Protein AF-A0A9D0HQB3-F1 (afdb_monomer_lite)

Sequence (81 aa):
MKILVSAFEHSANIHLKSVLNELQCDYTLSGIFDETLGNPIVDMQKQAVMGFSDVVKKIPMFLKLANKMVELSKDSDKVLL

Secondary structure (DSSP, 8-state):
-EEEEE--SHHHHHHHHHHHHH--S--EEEEE--GGGS--SS-SGGG---HHHHHHHHHHHHHHHHHHHHHHHTT-SEEE-

Radius of gyration: 13.58 Å; chains: 1; bounding box: 28×26×36 Å

Foldseek 3Di:
DEEEEDQLDPVSQVVVVVVVVPDPDDYDYEEDHDCVVPDYPDDNVVVDADDDVRVVVCVVVVVVSVVVSVVSVVVGPYYYD

Structure (mmCIF, N/CA/C/O backbone):
data_AF-A0A9D0HQB3-F1
#
_entry.id   AF-A0A9D0HQB3-F1
#
loop_
_atom_site.group_PDB
_atom_site.id
_atom_site.type_symbol
_atom_site.label_atom_id
_atom_site.label_alt_id
_atom_site.label_comp_id
_atom_site.label_asym_id
_atom_site.label_entity_id
_atom_site.label_seq_id
_atom_site.pdbx_PDB_ins_code
_atom_site.Cartn_x
_atom_site.Cartn_y
_atom_site.Cartn_z
_atom_site.occupancy
_atom_site.B_iso_or_equiv
_atom_site.auth_seq_id
_atom_site.auth_comp_id
_atom_site.auth_asym_id
_atom_site.auth_atom_id
_atom_site.pdbx_PDB_model_num
ATOM 1 N N . MET A 1 1 ? -11.611 0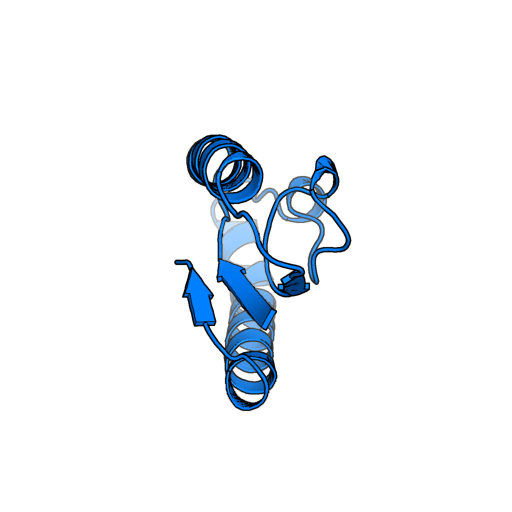.258 11.910 1.00 95.25 1 MET A N 1
ATOM 2 C CA . MET A 1 1 ? -11.926 -0.334 10.592 1.00 95.25 1 MET A CA 1
ATOM 3 C C . MET A 1 1 ? -10.648 -0.521 9.789 1.00 95.25 1 MET A C 1
ATOM 5 O O . MET A 1 1 ? -9.870 0.416 9.685 1.00 95.25 1 MET A O 1
ATOM 9 N N . LYS A 1 2 ? -10.413 -1.708 9.235 1.00 96.75 2 LYS A N 1
ATOM 10 C CA . LYS A 1 2 ? -9.263 -2.009 8.375 1.00 96.75 2 LYS A CA 1
ATOM 11 C C . LYS A 1 2 ? -9.602 -1.675 6.925 1.00 96.75 2 LYS A C 1
ATOM 13 O O . LYS A 1 2 ? -10.503 -2.284 6.349 1.00 9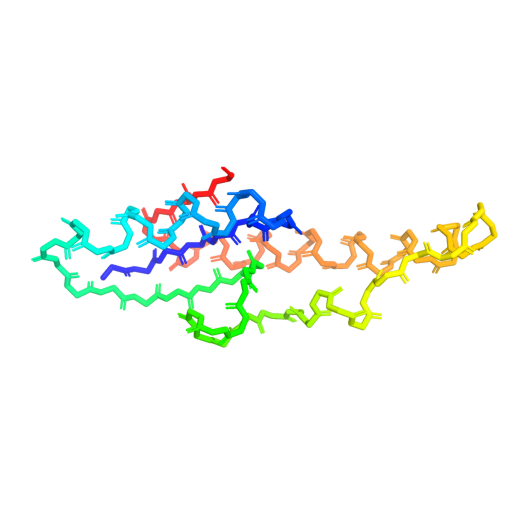6.75 2 LYS A O 1
ATOM 18 N N . ILE A 1 3 ? -8.896 -0.707 6.350 1.00 97.19 3 ILE A N 1
ATOM 19 C CA . ILE A 1 3 ? -9.114 -0.238 4.981 1.00 97.19 3 ILE A CA 1
ATOM 20 C C . ILE A 1 3 ? -7.918 -0.657 4.126 1.00 97.19 3 ILE A C 1
ATOM 22 O O . ILE A 1 3 ? -6.777 -0.277 4.401 1.00 97.19 3 ILE A O 1
ATOM 26 N N . LEU A 1 4 ? -8.185 -1.433 3.080 1.00 97.75 4 LEU A N 1
ATOM 27 C CA . LEU A 1 4 ? -7.221 -1.696 2.018 1.00 97.75 4 LEU A CA 1
ATOM 28 C C . LEU A 1 4 ? -7.340 -0.610 0.951 1.00 97.75 4 LEU A C 1
ATOM 30 O O . LEU A 1 4 ? -8.439 -0.342 0.473 1.00 97.75 4 LEU A O 1
ATOM 34 N N . VAL A 1 5 ? -6.221 -0.012 0.559 1.00 97.25 5 VAL A N 1
ATOM 35 C CA . VAL A 1 5 ? -6.180 1.107 -0.386 1.00 97.25 5 VAL A CA 1
ATOM 36 C C . VAL A 1 5 ? -5.305 0.770 -1.591 1.00 97.25 5 VAL A C 1
ATOM 38 O O . VAL A 1 5 ? -4.254 0.154 -1.433 1.00 97.25 5 VAL A O 1
ATOM 41 N N . SER A 1 6 ? -5.721 1.181 -2.790 1.00 95.19 6 SER A N 1
ATOM 42 C CA . SER A 1 6 ? -4.970 1.032 -4.044 1.00 95.19 6 SER A CA 1
ATOM 43 C C . SER A 1 6 ? -4.776 2.368 -4.787 1.00 95.19 6 SER A C 1
ATOM 45 O O . SER A 1 6 ? -5.099 2.496 -5.962 1.00 95.19 6 SER A O 1
ATOM 47 N N . ALA A 1 7 ? -4.183 3.365 -4.137 1.00 94.75 7 ALA A N 1
ATOM 48 C CA . ALA A 1 7 ? -3.902 4.680 -4.708 1.00 94.75 7 ALA A CA 1
ATOM 49 C C . ALA A 1 7 ? -2.484 4.754 -5.310 1.00 94.75 7 ALA A C 1
ATOM 51 O O . ALA A 1 7 ? -1.534 5.179 -4.652 1.00 94.75 7 ALA A O 1
ATOM 52 N N . PHE A 1 8 ? -2.342 4.349 -6.579 1.00 90.31 8 PHE A N 1
ATOM 53 C CA . PHE A 1 8 ? -1.056 4.396 -7.296 1.00 90.31 8 PHE A CA 1
ATOM 54 C C . PHE A 1 8 ? -0.659 5.796 -7.784 1.00 90.31 8 PHE A C 1
ATOM 56 O O . PHE A 1 8 ? 0.521 6.118 -7.918 1.00 90.31 8 PHE A O 1
ATOM 63 N N . GLU A 1 9 ? -1.645 6.619 -8.119 1.00 89.81 9 GLU A N 1
ATOM 64 C CA . GLU A 1 9 ? -1.410 7.920 -8.734 1.00 89.81 9 GLU A CA 1
ATOM 65 C C . GLU A 1 9 ? -1.431 9.039 -7.695 1.00 89.81 9 GLU A C 1
ATOM 67 O O . GLU A 1 9 ? -2.089 8.953 -6.655 1.00 89.81 9 GLU A O 1
ATOM 72 N N . HIS A 1 10 ? -0.740 10.137 -7.998 1.00 90.50 10 HIS A N 1
ATOM 73 C CA . HIS A 1 10 ? -0.761 11.323 -7.145 1.00 90.50 10 HIS A CA 1
ATOM 74 C C . HIS A 1 10 ? -2.193 11.853 -6.944 1.00 90.50 10 HIS A C 1
ATOM 76 O O . HIS A 1 10 ? -2.592 12.160 -5.824 1.00 90.50 10 HIS A O 1
ATOM 82 N N . SER A 1 11 ? -2.993 11.880 -8.014 1.00 92.75 11 SER A N 1
ATOM 83 C CA . SER A 1 11 ? -4.413 12.261 -7.999 1.00 92.75 11 SER A CA 1
ATOM 84 C C . SER A 1 11 ? -5.232 11.411 -7.021 1.00 92.75 11 SER A C 1
ATOM 86 O O . SER A 1 11 ? -5.948 11.954 -6.180 1.00 92.75 11 SER A O 1
ATOM 88 N N . ALA A 1 12 ? -5.084 10.084 -7.074 1.00 93.88 12 ALA A N 1
ATOM 89 C CA . ALA A 1 12 ? -5.779 9.157 -6.184 1.00 93.88 12 ALA A CA 1
ATOM 90 C C . ALA A 1 12 ? -5.445 9.427 -4.708 1.00 93.88 12 ALA A C 1
ATOM 92 O O . ALA A 1 12 ? -6.333 9.419 -3.859 1.00 93.88 12 ALA A O 1
ATOM 93 N N . ASN A 1 13 ? -4.185 9.752 -4.406 1.00 94.75 13 ASN A N 1
ATOM 94 C CA . ASN A 1 13 ? -3.752 10.072 -3.046 1.00 94.75 13 ASN A CA 1
ATOM 95 C C . ASN A 1 13 ? -4.291 11.418 -2.533 1.00 94.75 13 ASN A C 1
ATOM 97 O O . ASN A 1 13 ? -4.629 11.526 -1.353 1.00 94.75 13 ASN A O 1
ATOM 101 N N . ILE A 1 14 ? -4.452 12.422 -3.405 1.00 95.94 14 ILE A N 1
ATOM 102 C CA . ILE A 1 14 ? -5.138 13.678 -3.048 1.00 95.94 14 ILE A CA 1
ATOM 103 C C . ILE A 1 14 ? -6.583 13.385 -2.624 1.00 95.94 14 ILE A C 1
ATOM 105 O O . ILE A 1 14 ? -7.034 13.858 -1.578 1.00 95.94 14 ILE A O 1
ATOM 109 N N . HIS A 1 15 ? -7.306 12.584 -3.411 1.00 95.19 15 HIS A N 1
ATOM 110 C CA . HIS A 1 15 ? -8.690 12.225 -3.101 1.00 95.19 15 HIS A CA 1
ATOM 111 C C . HIS A 1 15 ? -8.794 11.370 -1.839 1.00 95.19 15 HIS A C 1
ATOM 113 O O . HIS A 1 15 ? -9.637 11.650 -0.987 1.00 95.19 15 HIS A O 1
ATOM 119 N N . LEU A 1 16 ? -7.901 10.392 -1.672 1.00 96.44 16 LEU A N 1
ATOM 120 C CA . LEU A 1 16 ? -7.814 9.576 -0.467 1.00 96.44 16 LEU A CA 1
ATOM 121 C C . LEU A 1 16 ? -7.660 10.453 0.777 1.00 96.44 16 LEU A C 1
ATOM 123 O O . LEU A 1 16 ? -8.441 10.313 1.711 1.00 96.44 16 LEU A O 1
ATOM 127 N N . LYS A 1 17 ? -6.727 11.411 0.771 1.00 96.19 17 LYS A N 1
ATOM 128 C CA . LYS A 1 17 ? -6.533 12.342 1.891 1.00 96.19 17 LYS A CA 1
ATOM 129 C C . LYS A 1 17 ? -7.816 13.095 2.249 1.00 96.19 17 LYS A C 1
ATOM 131 O O . LYS A 1 17 ? -8.137 13.226 3.426 1.00 96.19 17 LYS A O 1
ATOM 136 N N . SER A 1 18 ? -8.560 13.564 1.246 1.00 95.75 18 SER A N 1
ATOM 137 C CA . SER A 1 18 ? -9.844 14.235 1.475 1.00 95.75 18 SER A CA 1
ATOM 138 C C . SER A 1 18 ? -10.872 13.303 2.115 1.00 95.75 18 SER A C 1
ATOM 140 O O . SER A 1 18 ? -11.565 13.719 3.034 1.00 95.75 18 SER A O 1
ATOM 142 N N . VAL A 1 19 ? -10.961 12.049 1.661 1.00 94.56 19 VAL A N 1
ATOM 143 C CA . VAL A 1 19 ? -11.887 11.053 2.223 1.00 94.56 19 VAL A CA 1
ATOM 144 C C . VAL A 1 19 ? -11.525 10.724 3.669 1.00 94.56 19 VAL A C 1
ATOM 146 O O . VAL A 1 19 ? -12.404 10.677 4.523 1.00 94.56 19 VAL A O 1
ATOM 149 N N . LEU A 1 20 ? -10.238 10.533 3.962 1.00 94.56 20 LEU A N 1
ATOM 150 C CA . LEU A 1 20 ? -9.763 10.187 5.302 1.00 94.56 20 LEU A CA 1
ATOM 151 C C . LEU A 1 20 ? -10.038 11.283 6.339 1.00 94.56 20 LEU A C 1
ATOM 153 O O . LEU A 1 20 ? -10.280 10.957 7.497 1.00 94.56 20 LEU A O 1
ATOM 157 N N . ASN A 1 21 ? -10.038 12.557 5.935 1.00 94.38 21 ASN A N 1
ATOM 158 C CA . ASN A 1 21 ? -10.370 13.681 6.819 1.00 94.38 21 ASN A CA 1
ATOM 159 C C . ASN A 1 21 ? -11.848 13.699 7.244 1.00 94.38 21 ASN A C 1
ATOM 161 O O . ASN A 1 21 ? -12.167 14.207 8.314 1.00 94.38 21 ASN A O 1
ATOM 165 N N . GLU A 1 22 ? -12.738 13.147 6.418 1.00 95.06 22 GLU A N 1
ATOM 166 C CA . GLU A 1 22 ? -14.181 13.092 6.684 1.00 95.06 22 GLU A CA 1
ATOM 167 C C . GLU A 1 22 ? -14.590 11.817 7.444 1.00 95.06 22 GLU A C 1
ATOM 169 O O . GLU A 1 22 ? -15.730 11.687 7.897 1.00 95.06 22 GLU A O 1
ATOM 174 N N . LEU A 1 23 ? -13.678 10.849 7.604 1.00 93.00 23 LEU A N 1
ATOM 175 C CA . LEU A 1 23 ? -13.951 9.625 8.353 1.00 93.00 23 LEU A CA 1
ATOM 176 C C . LEU A 1 23 ? -14.002 9.915 9.859 1.00 93.00 23 LEU A C 1
ATOM 178 O O . LEU A 1 23 ? -12.983 10.095 10.516 1.00 93.00 23 LEU A O 1
ATOM 182 N N . GLN A 1 24 ? -15.206 9.868 10.427 1.00 91.44 24 GLN A N 1
ATOM 183 C CA . GLN A 1 24 ? -15.465 10.072 11.860 1.00 91.44 24 GLN A CA 1
ATOM 184 C C . GLN A 1 24 ? -15.230 8.812 12.722 1.00 91.44 24 GLN A C 1
ATOM 186 O O . GLN A 1 24 ? -15.775 8.696 13.818 1.00 91.44 24 GLN A O 1
ATOM 191 N N . CYS A 1 25 ? -14.470 7.833 12.229 1.00 91.62 25 CYS A N 1
ATOM 192 C CA . CYS A 1 25 ? -14.248 6.553 12.904 1.00 91.62 25 CYS A CA 1
ATOM 193 C C . CYS A 1 25 ? -12.773 6.156 12.903 1.00 91.62 25 CYS A C 1
ATOM 195 O O . CYS A 1 25 ? -12.049 6.474 11.961 1.00 91.62 25 CYS A O 1
ATOM 197 N N . ASP A 1 26 ? -12.357 5.362 13.889 1.00 95.00 26 ASP A N 1
ATOM 198 C CA . ASP A 1 26 ? -11.003 4.811 13.921 1.00 95.00 26 ASP A CA 1
ATOM 199 C C . ASP A 1 26 ? -10.760 3.874 12.734 1.00 95.00 26 ASP A C 1
ATOM 201 O O . ASP A 1 26 ? -11.515 2.918 12.490 1.00 95.00 26 ASP A O 1
ATOM 205 N N . TYR A 1 27 ? -9.668 4.106 12.010 1.00 95.19 27 TYR A N 1
ATOM 206 C CA . TYR A 1 27 ? -9.266 3.287 10.875 1.00 95.19 27 TYR A CA 1
ATOM 207 C C . TYR A 1 27 ? -7.780 2.931 10.904 1.00 95.19 27 TYR A C 1
ATOM 209 O O . TYR A 1 27 ? -6.956 3.613 11.506 1.00 95.19 27 TYR A O 1
ATOM 217 N N . THR A 1 28 ? -7.438 1.846 10.217 1.00 96.12 28 THR A N 1
ATOM 218 C CA . THR A 1 28 ? -6.062 1.482 9.881 1.00 96.12 28 THR A CA 1
ATOM 219 C C . THR A 1 28 ? -5.958 1.291 8.376 1.00 96.12 28 THR A C 1
ATOM 221 O O . THR A 1 28 ? -6.830 0.676 7.759 1.00 96.12 28 THR A O 1
ATOM 224 N N . LEU A 1 29 ? -4.899 1.838 7.782 1.00 96.38 29 LEU A N 1
ATOM 225 C CA . LEU A 1 29 ? -4.642 1.733 6.349 1.00 96.38 29 LEU A CA 1
ATOM 226 C C . LEU A 1 29 ? -3.645 0.618 6.061 1.00 96.38 29 LEU A C 1
ATOM 228 O O . LEU A 1 29 ? -2.661 0.436 6.776 1.00 96.38 29 LEU A O 1
ATOM 232 N N . SER A 1 30 ? -3.896 -0.101 4.976 1.00 96.38 30 SER A N 1
ATOM 233 C CA . SER A 1 30 ? -2.966 -1.052 4.377 1.00 96.38 30 SER A CA 1
ATOM 234 C C . SER A 1 30 ? -3.065 -0.967 2.857 1.00 96.38 30 SER A C 1
ATOM 236 O O . SER A 1 30 ? -4.045 -0.452 2.322 1.00 96.38 30 SER A O 1
ATOM 238 N N . GLY A 1 31 ? -2.051 -1.454 2.148 1.00 95.75 31 GLY A N 1
ATOM 239 C CA . GLY A 1 31 ? -2.014 -1.411 0.689 1.00 95.75 31 GLY A CA 1
ATOM 240 C C . GLY A 1 31 ? -1.112 -0.307 0.155 1.00 95.75 31 GLY A C 1
ATOM 241 O O . GLY A 1 31 ? -0.036 -0.058 0.694 1.00 95.75 31 GLY A O 1
ATOM 242 N N . ILE A 1 32 ? -1.515 0.287 -0.957 1.00 95.31 32 ILE A N 1
ATOM 243 C CA . ILE A 1 32 ? -0.683 1.124 -1.814 1.00 95.31 32 ILE A CA 1
ATOM 244 C C . ILE A 1 32 ? -1.262 2.528 -1.770 1.00 95.31 32 ILE A C 1
ATOM 246 O O . ILE A 1 32 ? -2.414 2.729 -2.141 1.00 95.31 32 ILE A O 1
ATOM 250 N N . PHE A 1 33 ? -0.487 3.465 -1.245 1.00 95.38 33 PHE A N 1
ATOM 251 C CA . PHE A 1 33 ? -0.851 4.866 -1.071 1.00 95.38 33 PHE A CA 1
ATOM 252 C C . PHE A 1 33 ? 0.413 5.664 -0.721 1.00 95.38 33 PHE A C 1
ATOM 254 O O . PHE A 1 33 ? 1.501 5.103 -0.582 1.00 95.38 33 PHE A O 1
ATOM 261 N N . ASP A 1 34 ? 0.270 6.974 -0.598 1.00 93.12 34 ASP A N 1
ATOM 262 C CA . ASP A 1 34 ? 1.345 7.900 -0.271 1.00 93.12 34 ASP A CA 1
ATOM 263 C C . ASP A 1 34 ? 1.820 7.729 1.183 1.00 93.12 34 ASP A C 1
ATOM 265 O O . ASP A 1 34 ? 1.021 7.693 2.119 1.00 93.12 34 ASP A O 1
ATOM 269 N N . GLU A 1 35 ? 3.133 7.657 1.392 1.00 93.19 35 GLU A N 1
ATOM 270 C CA . GLU A 1 35 ? 3.746 7.485 2.717 1.00 93.19 35 GLU A CA 1
ATOM 271 C C . GLU A 1 35 ? 3.406 8.607 3.715 1.00 93.19 35 GLU A C 1
ATOM 273 O O . GLU A 1 35 ? 3.442 8.399 4.926 1.00 93.19 35 GLU A O 1
ATOM 278 N N . THR A 1 36 ? 2.989 9.786 3.243 1.00 92.56 36 THR A N 1
ATOM 279 C CA . THR A 1 36 ? 2.507 10.864 4.121 1.00 92.56 36 THR A CA 1
ATOM 280 C C . THR A 1 36 ? 1.183 10.533 4.816 1.00 92.56 36 THR A C 1
ATOM 282 O O . THR A 1 36 ? 0.823 11.197 5.788 1.00 92.56 36 THR A O 1
ATOM 285 N N . LEU A 1 37 ? 0.457 9.512 4.345 1.00 93.12 37 LEU A N 1
ATOM 286 C CA . LEU A 1 37 ? -0.814 9.051 4.911 1.00 93.12 37 LEU A CA 1
ATOM 287 C C . LEU A 1 37 ? -0.650 7.820 5.822 1.00 93.12 37 LEU A C 1
ATOM 289 O O . LEU A 1 37 ? -1.629 7.376 6.421 1.00 93.12 37 LEU A O 1
ATOM 293 N N . GLY A 1 38 ? 0.559 7.256 5.946 1.00 93.25 38 GLY A N 1
ATOM 294 C CA . GLY A 1 38 ? 0.832 6.093 6.794 1.00 93.25 38 GLY A CA 1
ATOM 295 C C . GLY A 1 38 ? 1.947 5.196 6.254 1.00 93.25 38 GLY A C 1
ATOM 296 O O . GLY A 1 38 ? 2.905 5.663 5.656 1.00 93.25 38 GLY A O 1
ATOM 297 N N . ASN A 1 39 ? 1.822 3.883 6.463 1.00 93.88 39 ASN A N 1
ATOM 298 C CA . ASN A 1 39 ? 2.843 2.905 6.070 1.00 93.88 39 ASN A CA 1
ATOM 299 C C . ASN A 1 39 ? 2.359 2.051 4.883 1.00 93.88 39 ASN A C 1
ATOM 301 O O . ASN A 1 39 ? 1.734 1.008 5.109 1.00 93.88 39 ASN A O 1
ATOM 305 N N . PRO A 1 40 ? 2.605 2.466 3.627 1.00 94.56 40 PRO A N 1
ATOM 306 C CA . PRO A 1 40 ? 2.232 1.677 2.462 1.00 94.56 40 PRO A CA 1
ATOM 307 C C . PRO A 1 40 ? 3.120 0.435 2.324 1.00 94.56 40 PRO A C 1
ATOM 309 O O . PRO A 1 40 ? 4.261 0.389 2.783 1.00 94.56 40 PRO A O 1
ATOM 312 N N . ILE A 1 41 ? 2.611 -0.589 1.639 1.00 93.38 41 ILE A N 1
ATOM 313 C CA . ILE A 1 41 ? 3.348 -1.844 1.406 1.00 93.38 41 ILE A CA 1
ATOM 314 C C . ILE A 1 41 ? 4.418 -1.716 0.317 1.00 93.38 41 ILE A C 1
ATOM 316 O O . ILE A 1 41 ? 5.232 -2.621 0.129 1.00 93.38 41 ILE A O 1
ATOM 320 N N . VAL A 1 42 ? 4.390 -0.615 -0.433 1.00 89.12 42 VAL A N 1
ATOM 321 C CA . VAL A 1 42 ? 5.356 -0.300 -1.476 1.00 89.12 42 VAL A CA 1
ATOM 322 C C . VAL A 1 42 ? 5.607 1.202 -1.500 1.00 89.12 42 VAL A C 1
ATOM 324 O O . VAL A 1 42 ? 4.677 2.000 -1.441 1.00 89.12 42 VAL A O 1
ATOM 327 N N . ASP A 1 43 ? 6.874 1.574 -1.621 1.00 83.62 43 ASP A N 1
ATOM 328 C CA . ASP A 1 43 ? 7.282 2.950 -1.881 1.00 83.62 43 ASP A CA 1
ATOM 329 C C . ASP A 1 43 ? 7.116 3.247 -3.375 1.00 83.62 43 ASP A C 1
ATOM 331 O O . ASP A 1 43 ? 7.806 2.671 -4.220 1.00 83.62 43 ASP A O 1
ATOM 335 N N . MET A 1 44 ? 6.181 4.136 -3.697 1.00 74.38 44 MET A N 1
ATOM 336 C CA . MET A 1 44 ? 5.812 4.482 -5.068 1.00 74.38 44 MET A CA 1
ATOM 337 C C . MET A 1 44 ? 6.910 5.231 -5.825 1.00 74.38 44 MET A C 1
ATOM 339 O O . MET A 1 44 ? 7.069 5.027 -7.030 1.00 74.38 44 MET A O 1
ATOM 343 N N . GLN A 1 45 ? 7.712 6.043 -5.132 1.00 70.12 45 GLN A N 1
ATOM 344 C CA . GLN A 1 45 ? 8.788 6.819 -5.750 1.00 70.12 45 GLN A CA 1
ATOM 345 C C . GLN A 1 45 ? 9.898 5.892 -6.250 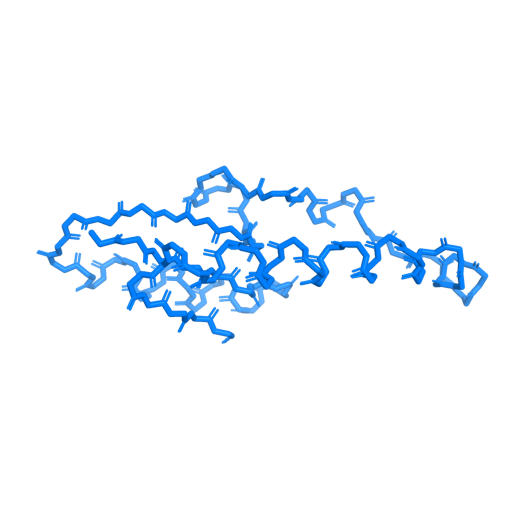1.00 70.12 45 GLN A C 1
ATOM 347 O O . GLN A 1 45 ? 10.401 6.047 -7.364 1.00 70.12 45 GLN A O 1
ATOM 352 N N . LYS A 1 46 ? 10.204 4.838 -5.481 1.00 69.31 46 LYS A N 1
ATOM 353 C CA . LYS A 1 46 ? 11.143 3.780 -5.895 1.00 69.31 46 LYS A CA 1
ATOM 354 C C . LYS A 1 46 ? 10.626 2.934 -7.062 1.00 69.31 46 LYS A C 1
ATOM 356 O O . LYS A 1 46 ? 11.402 2.214 -7.694 1.00 69.31 46 LYS A O 1
ATOM 361 N N . GLN A 1 47 ? 9.329 3.008 -7.370 1.00 69.00 47 GLN A N 1
ATOM 362 C CA . GLN A 1 47 ? 8.708 2.218 -8.429 1.00 69.00 47 GLN A CA 1
ATOM 363 C C . GLN A 1 47 ? 8.562 2.929 -9.772 1.00 69.00 47 GLN A C 1
ATOM 365 O O . GLN A 1 47 ? 8.108 2.284 -10.721 1.00 69.00 47 GLN A O 1
ATOM 370 N N . ALA A 1 48 ? 9.060 4.161 -9.912 1.00 73.62 48 ALA A N 1
ATOM 371 C CA . ALA A 1 48 ? 9.130 4.853 -11.198 1.00 73.62 48 ALA A CA 1
ATOM 372 C C . ALA A 1 48 ? 9.747 3.963 -12.295 1.00 73.62 48 ALA A C 1
ATOM 374 O O . ALA A 1 48 ? 10.702 3.214 -12.058 1.00 73.62 48 ALA A O 1
ATOM 375 N N . VAL A 1 49 ? 9.149 3.987 -13.485 1.00 78.19 49 VAL A N 1
ATOM 376 C CA . VAL A 1 49 ? 9.553 3.155 -14.623 1.00 78.19 49 VAL A CA 1
ATOM 377 C C . VAL A 1 49 ? 10.128 4.050 -15.710 1.00 78.19 49 VAL A C 1
ATOM 379 O O . VAL A 1 49 ? 9.455 4.977 -16.155 1.00 78.19 49 VAL A O 1
ATOM 382 N N . MET A 1 50 ? 11.359 3.777 -16.146 1.00 81.25 50 MET A N 1
ATOM 383 C CA . MET A 1 50 ? 12.020 4.546 -17.199 1.00 81.25 50 MET A CA 1
ATOM 384 C C . MET A 1 50 ? 12.061 3.738 -18.502 1.00 81.25 50 MET A C 1
ATOM 386 O O . MET A 1 50 ? 12.901 2.865 -18.701 1.00 81.25 50 MET A O 1
ATOM 390 N N . GLY A 1 51 ? 11.137 4.039 -19.417 1.00 84.19 51 GLY A N 1
ATOM 391 C CA . GLY A 1 51 ? 11.070 3.403 -20.736 1.00 84.19 51 GLY A CA 1
ATOM 392 C C . GLY A 1 51 ? 10.568 1.951 -20.729 1.00 84.19 51 GLY A C 1
ATOM 393 O O . GLY A 1 51 ? 10.303 1.345 -19.692 1.00 84.19 51 GLY A O 1
ATOM 394 N N . PHE A 1 52 ? 10.409 1.379 -21.926 1.00 85.44 52 PHE A N 1
ATOM 395 C CA . PHE A 1 52 ? 9.747 0.081 -22.122 1.00 85.44 52 PHE A CA 1
ATOM 396 C C . PHE A 1 52 ? 10.512 -1.104 -21.504 1.00 85.44 52 PHE A C 1
ATOM 398 O O . PHE A 1 52 ? 9.902 -2.017 -20.950 1.00 85.44 52 PHE A O 1
ATOM 405 N N . SER A 1 53 ? 11.848 -1.089 -21.545 1.00 85.56 53 SER A N 1
ATOM 406 C CA . SER A 1 53 ? 12.676 -2.176 -21.001 1.00 85.56 53 SER A CA 1
ATOM 407 C C . SER A 1 53 ? 12.528 -2.348 -19.489 1.00 85.56 53 SER A C 1
ATOM 409 O O . SER A 1 53 ? 12.609 -3.472 -18.990 1.00 85.56 53 SER A O 1
ATOM 411 N N . ASP A 1 54 ? 12.299 -1.257 -18.759 1.00 86.69 54 ASP A N 1
ATOM 412 C CA . ASP A 1 54 ? 12.120 -1.301 -17.309 1.00 86.69 54 ASP A CA 1
ATOM 413 C C . ASP A 1 54 ? 10.724 -1.789 -16.926 1.00 86.69 54 ASP A C 1
ATOM 415 O O . ASP A 1 54 ? 10.587 -2.507 -15.933 1.00 86.69 54 ASP A O 1
ATOM 419 N N . VAL A 1 55 ? 9.704 -1.492 -17.744 1.00 87.56 55 VAL A N 1
ATOM 420 C CA . VAL A 1 55 ? 8.347 -2.032 -17.558 1.00 87.56 55 VAL A CA 1
ATOM 421 C C . VAL A 1 55 ? 8.408 -3.556 -17.541 1.00 87.56 55 VAL A C 1
ATOM 423 O O . VAL A 1 55 ? 7.952 -4.176 -16.582 1.00 87.56 55 VAL A O 1
ATOM 426 N N . VAL A 1 56 ? 9.031 -4.162 -18.559 1.00 90.25 56 VAL A N 1
ATOM 427 C CA . VAL A 1 56 ? 9.093 -5.626 -18.712 1.00 90.25 56 VAL A CA 1
ATOM 428 C C . VAL A 1 56 ? 9.760 -6.288 -17.503 1.00 90.25 56 VAL A C 1
ATOM 430 O O . VAL A 1 56 ? 9.264 -7.293 -16.994 1.00 90.25 56 VAL A O 1
ATOM 433 N N . LYS A 1 57 ? 10.839 -5.692 -16.981 1.00 89.06 57 LYS A N 1
ATOM 434 C CA . LYS A 1 57 ? 11.548 -6.199 -15.794 1.00 89.06 57 LYS A CA 1
ATOM 435 C C . LYS A 1 57 ? 10.717 -6.099 -14.511 1.00 89.06 57 LYS A C 1
ATOM 437 O O . LYS A 1 57 ? 10.919 -6.901 -13.601 1.00 89.06 57 LYS A O 1
ATOM 442 N N . LYS A 1 58 ? 9.788 -5.141 -14.424 1.00 88.38 58 LYS A N 1
ATOM 443 C CA . LYS A 1 58 ? 8.945 -4.915 -13.239 1.00 88.38 58 LYS A CA 1
ATOM 444 C C . LYS A 1 58 ? 7.633 -5.701 -13.243 1.00 88.38 58 LYS A C 1
ATOM 446 O O . LYS A 1 58 ? 7.039 -5.847 -12.177 1.00 88.38 58 LYS A O 1
ATOM 451 N N . ILE A 1 59 ? 7.204 -6.280 -14.369 1.00 91.25 59 ILE A N 1
ATOM 452 C CA . ILE A 1 59 ? 5.975 -7.101 -14.444 1.00 91.25 59 ILE A CA 1
ATOM 453 C C . ILE A 1 59 ? 5.905 -8.167 -13.330 1.00 91.25 59 ILE A C 1
ATOM 455 O O . ILE A 1 59 ? 4.895 -8.206 -12.623 1.00 91.25 59 ILE A O 1
ATOM 459 N N . PRO A 1 60 ? 6.947 -8.989 -13.075 1.00 92.69 60 PRO A N 1
ATOM 460 C CA . PRO A 1 60 ? 6.882 -10.001 -12.018 1.00 92.69 60 PRO A CA 1
ATOM 461 C C . PRO A 1 60 ? 6.690 -9.402 -10.621 1.00 92.69 60 PRO A C 1
ATOM 463 O O . PRO A 1 60 ? 6.065 -10.015 -9.758 1.00 92.69 60 PRO A O 1
ATOM 466 N N . MET A 1 61 ? 7.223 -8.201 -10.388 1.00 90.69 61 MET A N 1
ATOM 467 C CA . MET A 1 61 ? 7.050 -7.485 -9.129 1.00 90.69 61 MET A CA 1
ATOM 468 C C . MET A 1 61 ? 5.601 -7.023 -8.953 1.00 90.69 61 MET A C 1
ATOM 470 O O . MET A 1 61 ? 5.028 -7.246 -7.891 1.00 90.69 61 MET A O 1
ATOM 474 N N . PHE A 1 62 ? 4.989 -6.444 -9.990 1.00 90.00 62 PHE A N 1
ATOM 475 C CA . PHE A 1 62 ? 3.585 -6.026 -9.940 1.00 90.00 62 PHE A CA 1
ATOM 476 C C . PHE A 1 62 ? 2.630 -7.211 -9.760 1.00 90.00 62 PHE A C 1
ATOM 478 O O . PHE A 1 62 ? 1.671 -7.098 -9.005 1.00 90.00 62 PHE A O 1
ATOM 485 N N . LEU A 1 63 ? 2.924 -8.375 -10.351 1.00 94.38 63 LEU A N 1
ATOM 486 C CA . LEU A 1 63 ? 2.153 -9.600 -10.102 1.00 94.38 63 LEU A CA 1
ATOM 487 C C . LEU A 1 63 ? 2.251 -10.057 -8.637 1.00 94.38 63 LEU A C 1
ATOM 489 O O . LEU A 1 63 ? 1.246 -10.427 -8.031 1.00 94.38 63 LEU A O 1
ATOM 493 N N . LYS A 1 64 ? 3.446 -9.992 -8.032 1.00 94.12 64 LYS A N 1
ATOM 494 C CA . LYS A 1 64 ? 3.620 -10.270 -6.594 1.00 94.12 64 LYS A CA 1
ATOM 495 C C . LYS A 1 64 ? 2.865 -9.266 -5.725 1.00 94.12 64 LYS A C 1
ATOM 497 O O . LYS A 1 64 ? 2.241 -9.664 -4.746 1.00 94.12 64 LYS A O 1
ATOM 502 N N . LEU A 1 65 ? 2.901 -7.987 -6.093 1.00 93.31 65 LEU A N 1
ATOM 503 C CA . LEU A 1 65 ? 2.189 -6.923 -5.393 1.00 93.31 65 LEU A CA 1
ATOM 504 C C . LEU A 1 65 ? 0.669 -7.124 -5.470 1.00 93.31 65 LEU A C 1
ATOM 506 O O . LEU A 1 65 ? -0.000 -7.047 -4.446 1.00 93.31 65 LEU A O 1
ATOM 510 N N . ALA A 1 66 ? 0.139 -7.484 -6.641 1.00 94.12 66 ALA A N 1
ATOM 511 C CA . ALA A 1 66 ? -1.270 -7.828 -6.817 1.00 94.12 66 ALA A CA 1
ATOM 512 C C . ALA A 1 66 ? -1.679 -9.020 -5.936 1.00 94.12 66 ALA A C 1
ATOM 514 O O . ALA A 1 66 ? -2.670 -8.939 -5.213 1.00 94.12 66 ALA A O 1
ATOM 515 N N . ASN A 1 67 ? -0.877 -10.091 -5.903 1.00 96.62 67 ASN A N 1
ATOM 516 C CA . ASN A 1 67 ? -1.120 -11.221 -5.000 1.00 96.62 67 ASN A CA 1
ATOM 517 C C . ASN A 1 67 ? -1.103 -10.797 -3.523 1.00 96.62 67 ASN A C 1
ATOM 519 O O . ASN A 1 67 ? -1.918 -11.280 -2.737 1.00 96.62 67 ASN A O 1
ATOM 523 N N . LYS A 1 68 ? -0.218 -9.865 -3.143 1.00 95.94 68 LYS A N 1
ATOM 524 C CA . LYS A 1 68 ? -0.178 -9.335 -1.777 1.00 95.94 68 LYS A CA 1
ATOM 525 C C . LYS A 1 68 ? -1.427 -8.521 -1.436 1.00 95.94 68 LYS A C 1
ATOM 527 O O . LYS A 1 68 ? -1.950 -8.664 -0.336 1.00 95.94 68 LYS A O 1
ATOM 532 N N . MET A 1 69 ? -1.938 -7.724 -2.374 1.00 96.19 69 MET A N 1
ATOM 533 C CA . MET A 1 69 ? -3.205 -7.000 -2.209 1.00 96.19 69 MET A CA 1
ATOM 534 C C . MET A 1 69 ? -4.380 -7.965 -2.002 1.00 96.19 69 MET A C 1
ATOM 536 O O . MET A 1 69 ? -5.204 -7.745 -1.118 1.00 96.19 69 MET A O 1
ATOM 540 N N . VAL A 1 70 ? -4.421 -9.074 -2.749 1.00 96.75 70 VAL A N 1
ATOM 541 C CA . VAL A 1 70 ? -5.432 -10.132 -2.569 1.00 96.75 70 VAL A CA 1
ATOM 542 C C . VAL A 1 70 ? -5.327 -10.771 -1.185 1.00 96.75 70 VAL A C 1
ATOM 544 O O . VAL A 1 70 ? -6.346 -11.003 -0.541 1.00 96.75 70 VAL A O 1
ATOM 547 N N . GLU A 1 71 ? -4.118 -11.027 -0.688 1.00 97.00 71 GLU A N 1
ATOM 548 C CA . GLU A 1 71 ? -3.919 -11.547 0.668 1.00 97.00 71 GLU A CA 1
ATOM 549 C C . GLU A 1 71 ? -4.450 -10.571 1.729 1.00 97.00 71 GLU A C 1
ATOM 551 O O . GLU A 1 71 ? -5.261 -10.968 2.561 1.00 97.00 71 GLU A O 1
ATOM 556 N N . LEU A 1 72 ? -4.075 -9.289 1.645 1.00 96.06 72 LEU A N 1
ATOM 557 C CA . LEU A 1 72 ? -4.520 -8.245 2.577 1.00 96.06 72 LEU A CA 1
ATOM 558 C C . LEU A 1 72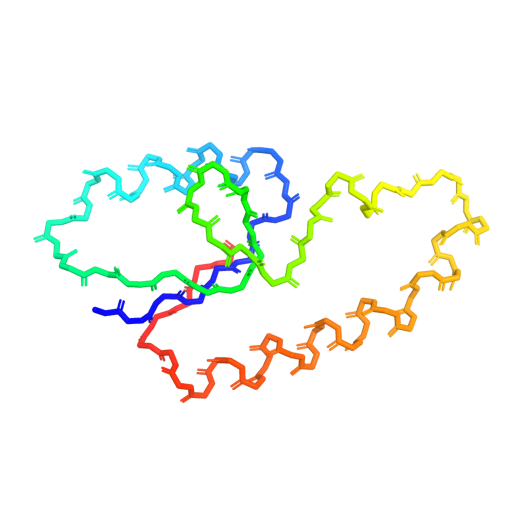 ? -6.035 -8.018 2.541 1.00 96.06 72 LEU A C 1
ATOM 560 O O . LEU A 1 72 ? -6.641 -7.704 3.566 1.00 96.06 72 LEU A O 1
ATOM 564 N N . SER A 1 73 ? -6.668 -8.207 1.380 1.00 96.50 73 SER A N 1
ATOM 565 C CA . SER A 1 73 ? -8.117 -8.033 1.240 1.00 96.50 73 SER A CA 1
ATOM 566 C C . SER A 1 73 ? -8.931 -9.014 2.084 1.00 96.50 73 SER A C 1
ATOM 568 O O . SER A 1 73 ? -10.047 -8.680 2.470 1.00 96.50 73 SER A O 1
ATOM 570 N N . LYS A 1 74 ? -8.374 -10.186 2.426 1.00 96.94 74 LYS A N 1
ATOM 571 C CA . LYS A 1 74 ? -9.068 -11.200 3.239 1.00 96.94 74 LYS A CA 1
ATOM 572 C C . LYS A 1 74 ? -9.345 -10.722 4.662 1.00 96.94 74 LYS A C 1
ATOM 574 O O . LYS A 1 74 ? -10.353 -11.109 5.239 1.00 96.94 74 LYS A O 1
ATOM 579 N N . ASP A 1 75 ? -8.462 -9.879 5.194 1.00 95.81 75 ASP A N 1
ATOM 580 C CA . ASP A 1 75 ? -8.529 -9.365 6.564 1.00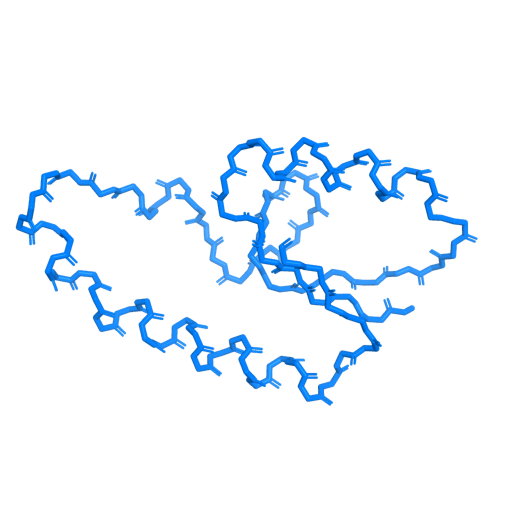 95.81 75 ASP A CA 1
ATOM 581 C C . ASP A 1 75 ? -9.030 -7.914 6.636 1.00 95.81 75 ASP A C 1
ATOM 583 O O . ASP A 1 75 ? -8.958 -7.296 7.700 1.00 95.81 75 ASP A O 1
ATOM 587 N N . SER A 1 76 ? -9.492 -7.350 5.515 1.00 96.94 76 SER A N 1
ATOM 588 C CA . SER A 1 76 ? -9.913 -5.950 5.407 1.00 96.94 76 SER A CA 1
ATOM 589 C C . SER A 1 76 ? -11.431 -5.805 5.495 1.00 96.94 76 SER A C 1
ATOM 591 O O . SER A 1 76 ? -12.174 -6.560 4.876 1.00 96.94 76 SER A O 1
ATOM 593 N N . ASP A 1 77 ? -11.900 -4.787 6.217 1.00 97.50 77 ASP A N 1
ATOM 594 C CA . ASP A 1 77 ? -13.332 -4.488 6.349 1.00 97.50 77 ASP A CA 1
ATOM 595 C C . ASP A 1 77 ? -13.871 -3.756 5.107 1.00 97.50 77 ASP A C 1
ATOM 597 O O . ASP A 1 77 ? -15.047 -3.882 4.751 1.00 97.50 77 ASP A O 1
ATOM 601 N N . LYS A 1 78 ? -13.019 -2.937 4.470 1.00 95.81 78 LYS A N 1
ATOM 602 C CA . LYS A 1 78 ? -13.333 -2.121 3.287 1.00 95.81 78 LYS A CA 1
ATOM 603 C C . LYS A 1 78 ? -12.152 -2.067 2.323 1.00 95.81 78 LYS A C 1
ATOM 605 O O . LYS A 1 78 ? -10.998 -2.169 2.736 1.00 95.81 78 LYS A O 1
ATOM 610 N N . VAL A 1 79 ? -12.461 -1.839 1.048 1.00 95.81 79 VAL A N 1
ATOM 611 C CA . VAL A 1 79 ? -11.477 -1.639 -0.022 1.00 95.81 79 VAL A CA 1
ATOM 612 C C . VAL A 1 79 ? -11.768 -0.317 -0.732 1.00 95.81 79 VAL A C 1
ATOM 614 O O . VAL A 1 79 ? -12.913 -0.063 -1.103 1.00 95.81 79 VAL A O 1
ATOM 617 N N . LEU A 1 80 ? -10.735 0.506 -0.913 1.00 94.06 80 LEU A N 1
ATOM 618 C CA . LEU A 1 80 ? -10.739 1.728 -1.716 1.00 94.06 80 LEU A CA 1
ATOM 619 C C . LEU A 1 80 ? -9.777 1.535 -2.894 1.00 94.06 80 LEU A C 1
ATOM 621 O O . LEU A 1 80 ? -8.595 1.251 -2.684 1.00 94.06 80 LEU A O 1
ATOM 625 N N . LEU A 1 81 ? -10.298 1.651 -4.114 1.00 86.69 81 LEU A N 1
ATOM 626 C CA . LEU A 1 81 ? -9.556 1.473 -5.364 1.00 86.69 81 LEU A CA 1
ATOM 627 C C . LEU A 1 81 ? -9.291 2.816 -6.035 1.00 86.69 81 LEU A C 1
ATOM 629 O O . LEU A 1 81 ? -10.225 3.649 -6.039 1.00 86.69 81 LEU A O 1
#

pLD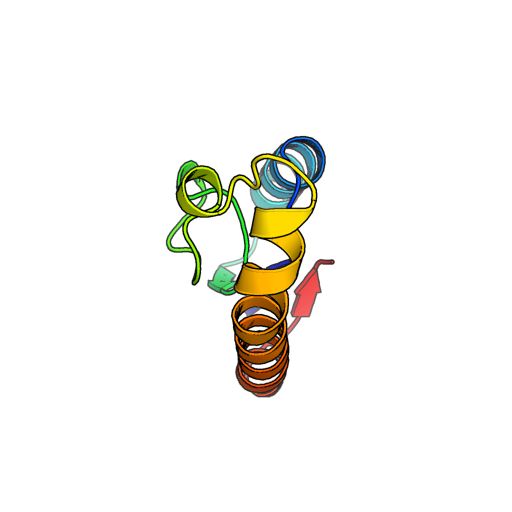DT: mean 91.77, std 6.56, range [69.0, 97.75]